Protein AF-A0A150NCV4-F1 (afdb_monomer)

InterPro domains:
  IPR036188 FAD/NAD(P)-binding domain superfamily [G3DSA:3.50.50.60] (1-48)

Solvent-accessible surface area (backbone atoms only — not comparable to full-atom values): 3753 Å² total; per-residue (Å²): 136,83,79,73,86,69,73,68,64,54,97,80,82,49,73,61,49,20,54,88,56,72,46,61,82,48,68,70,55,23,51,52,40,37,51,51,34,50,42,51,53,52,13,61,77,69,77,45,88,59,76,98,62,91,72,84,75,126

Secondary structure (DSSP, 8-state):
-----PPPB-TTS-B--GGGGT----HHHHHHHHHHHHHHHHHHHHTS----S-----

Sequence (58 aa):
MTSTPTARRTSTAIWAAGTVAGVSVHTIITAGDGAKVAINVISELNGERYVDHDVLKK

Radius of gyration: 13.2 Å; Cα contacts (8 Å, |Δi|>4): 46; chains: 1; bounding box: 28×30×41 Å

Mean predicted aligned error: 6.57 Å

Structure (mmCIF, N/CA/C/O backbone):
data_AF-A0A150NCV4-F1
#
_entry.id   AF-A0A150NCV4-F1
#
loop_
_atom_site.group_PDB
_atom_site.id
_atom_site.type_symbol
_atom_site.label_atom_id
_atom_site.label_alt_id
_atom_site.label_comp_id
_atom_site.label_asym_id
_atom_site.label_entity_id
_atom_site.label_seq_id
_atom_site.pdbx_PDB_ins_code
_atom_site.Cartn_x
_atom_site.Cartn_y
_atom_site.Cartn_z
_atom_site.occupancy
_atom_site.B_iso_or_equiv
_atom_site.auth_seq_id
_atom_site.auth_comp_id
_atom_site.auth_asym_id
_atom_site.auth_atom_id
_atom_site.pdbx_PDB_model_num
ATOM 1 N N . MET A 1 1 ? 2.695 24.791 -0.626 1.00 37.44 1 MET A N 1
ATOM 2 C CA . MET A 1 1 ? 2.932 23.896 0.524 1.00 37.44 1 MET A CA 1
ATOM 3 C C . MET A 1 1 ? 2.684 22.489 0.016 1.00 37.44 1 MET A C 1
ATOM 5 O O . MET A 1 1 ? 1.580 22.182 -0.407 1.00 37.44 1 MET A O 1
ATOM 9 N N . THR A 1 2 ? 3.768 21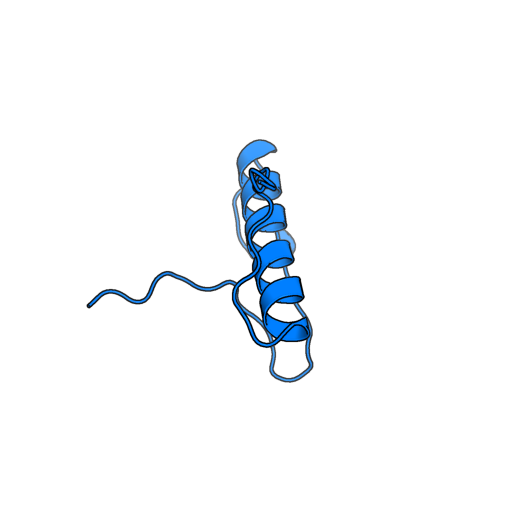.756 -0.190 1.00 33.28 2 THR A N 1
ATOM 10 C CA . THR A 1 2 ? 3.887 20.595 -1.081 1.00 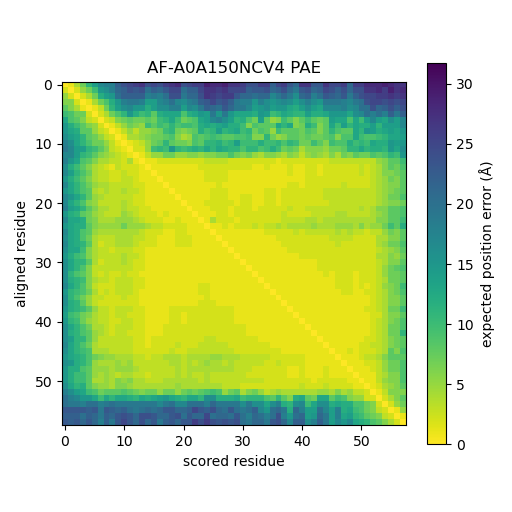33.28 2 THR A CA 1
ATOM 11 C C . THR A 1 2 ? 2.993 19.438 -0.648 1.00 33.28 2 THR A C 1
ATOM 13 O O . THR A 1 2 ? 3.178 18.897 0.439 1.00 33.28 2 THR A O 1
ATOM 16 N N . SER A 1 3 ? 2.044 19.056 -1.507 1.00 36.47 3 SER A N 1
ATOM 17 C CA . SER A 1 3 ? 1.234 17.848 -1.354 1.00 36.47 3 SER A CA 1
ATOM 18 C C . SER A 1 3 ?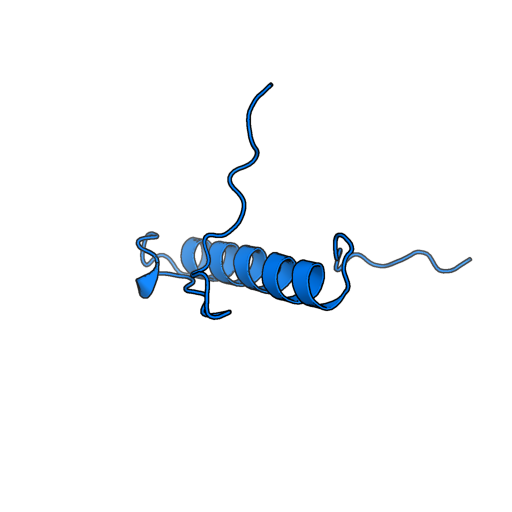 2.155 16.642 -1.195 1.00 36.47 3 SER A C 1
ATOM 20 O O . SER A 1 3 ? 2.851 16.259 -2.138 1.00 36.47 3 SER A O 1
ATOM 22 N N . THR A 1 4 ? 2.177 16.049 -0.005 1.00 43.19 4 THR A N 1
ATOM 23 C CA . THR A 1 4 ? 2.724 14.709 0.195 1.00 43.19 4 THR A CA 1
ATOM 24 C C . THR A 1 4 ? 2.096 13.799 -0.863 1.00 43.19 4 THR A C 1
ATOM 26 O O . THR A 1 4 ? 0.874 13.832 -1.013 1.00 43.19 4 THR A O 1
ATOM 29 N N . PRO A 1 5 ? 2.868 13.031 -1.649 1.00 52.16 5 PRO A N 1
ATOM 30 C CA . PRO A 1 5 ? 2.280 12.156 -2.650 1.00 52.16 5 PRO A CA 1
ATOM 31 C C . PRO A 1 5 ? 1.525 11.031 -1.934 1.00 52.16 5 PRO A C 1
ATOM 33 O O . PRO A 1 5 ? 2.122 10.026 -1.548 1.00 52.16 5 PRO A O 1
ATOM 36 N N . THR A 1 6 ? 0.222 11.208 -1.725 1.00 62.56 6 THR A N 1
ATOM 37 C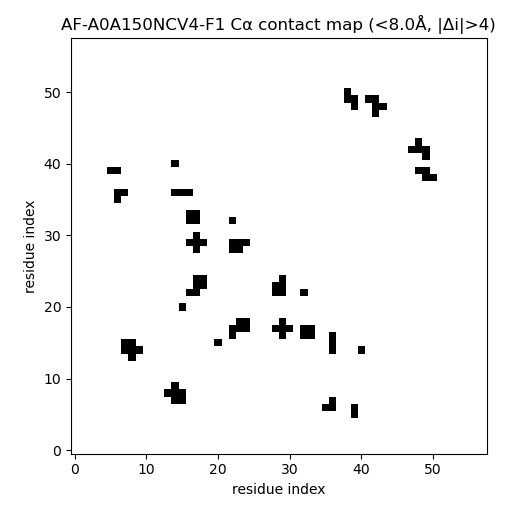 CA . THR A 1 6 ? -0.698 10.178 -1.228 1.00 62.56 6 THR A CA 1
ATOM 38 C C . THR A 1 6 ? -0.699 8.991 -2.195 1.00 62.56 6 THR A C 1
ATOM 40 O O . THR A 1 6 ? -0.459 9.157 -3.394 1.00 62.56 6 THR A O 1
ATOM 43 N N . ALA A 1 7 ? -0.907 7.774 -1.688 1.00 73.50 7 ALA A N 1
ATOM 44 C CA . ALA A 1 7 ? -1.086 6.608 -2.550 1.00 73.50 7 ALA A CA 1
ATOM 45 C C . ALA A 1 7 ? -2.277 6.827 -3.510 1.00 73.50 7 ALA A C 1
ATOM 47 O O . ALA A 1 7 ? -3.280 7.435 -3.136 1.00 73.50 7 ALA A O 1
ATOM 48 N N . ARG A 1 8 ? -2.147 6.385 -4.768 1.00 74.50 8 ARG A N 1
ATOM 49 C CA . ARG A 1 8 ? -3.128 6.654 -5.831 1.00 74.50 8 ARG A CA 1
ATOM 50 C C . ARG A 1 8 ? -4.190 5.550 -5.863 1.00 74.50 8 ARG A C 1
ATOM 52 O O . ARG A 1 8 ? -3.850 4.371 -5.902 1.00 74.50 8 ARG A O 1
ATOM 59 N N . ARG A 1 9 ? -5.465 5.945 -5.902 1.00 80.06 9 ARG A N 1
ATOM 60 C CA . ARG A 1 9 ? -6.635 5.057 -5.978 1.00 80.06 9 ARG A CA 1
ATOM 61 C C . ARG A 1 9 ? -7.572 5.489 -7.102 1.00 80.06 9 ARG A C 1
ATOM 63 O O . ARG A 1 9 ? -7.593 6.658 -7.484 1.00 80.06 9 ARG A O 1
ATOM 70 N N . THR A 1 10 ? -8.367 4.554 -7.607 1.00 82.56 10 THR A N 1
ATOM 71 C CA . THR A 1 10 ? -9.534 4.851 -8.455 1.00 82.56 10 THR A CA 1
ATOM 72 C C . THR A 1 10 ? -10.726 5.367 -7.629 1.00 82.56 10 THR A C 1
ATOM 74 O O . THR A 1 10 ? -10.716 5.321 -6.396 1.00 82.56 10 THR A O 1
ATOM 77 N N . SER A 1 11 ? -11.790 5.834 -8.292 1.00 76.62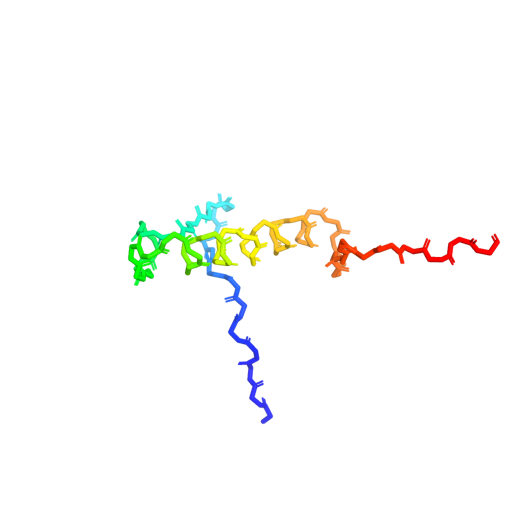 11 SER A N 1
ATOM 78 C CA . SER A 1 11 ? -13.068 6.169 -7.640 1.00 76.62 11 SER A CA 1
ATOM 79 C C . SER A 1 11 ? -13.822 4.940 -7.106 1.00 76.62 11 SER A C 1
ATOM 81 O O . SER A 1 11 ? -14.705 5.094 -6.270 1.00 76.62 11 SER A O 1
ATOM 83 N N . THR A 1 12 ? -13.456 3.727 -7.533 1.00 80.44 12 THR A N 1
ATOM 84 C CA . THR A 1 12 ? -14.141 2.459 -7.207 1.00 80.44 12 THR A CA 1
ATOM 85 C C . THR A 1 12 ? -13.442 1.670 -6.091 1.00 80.44 12 THR A C 1
ATOM 87 O O . THR A 1 12 ? -13.526 0.451 -6.043 1.00 80.44 12 THR A O 1
ATOM 90 N N . ALA A 1 13 ? -12.711 2.332 -5.194 1.00 84.81 13 ALA A N 1
ATOM 91 C CA . ALA A 1 13 ? -11.986 1.674 -4.098 1.00 84.81 13 ALA A CA 1
ATOM 92 C C . ALA A 1 13 ? -10.913 0.641 -4.515 1.00 84.81 13 ALA A C 1
ATOM 94 O O . ALA A 1 13 ? -10.527 -0.212 -3.720 1.00 84.81 13 ALA A O 1
ATOM 95 N N . ILE A 1 14 ? -10.374 0.743 -5.737 1.00 93.50 14 ILE A N 1
ATOM 96 C CA . ILE A 1 14 ? -9.289 -0.128 -6.223 1.00 93.50 14 ILE A CA 1
ATOM 97 C C . ILE A 1 14 ? -7.938 0.574 -6.067 1.00 93.50 14 ILE A C 1
ATOM 99 O O . ILE A 1 14 ? -7.768 1.706 -6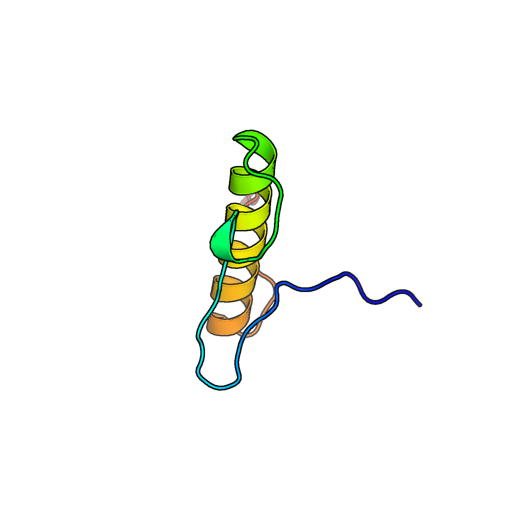.536 1.00 93.50 14 ILE A O 1
ATOM 103 N N . TRP A 1 15 ? -6.982 -0.138 -5.469 1.00 95.00 15 TRP A N 1
ATOM 104 C CA . TRP A 1 15 ? -5.610 0.299 -5.214 1.00 95.00 15 TRP A CA 1
ATOM 105 C C . TRP A 1 15 ? -4.600 -0.554 -5.986 1.00 95.00 15 TRP A C 1
ATOM 107 O O . TRP A 1 15 ? -4.842 -1.729 -6.252 1.00 95.00 15 TRP A O 1
ATOM 117 N N . ALA A 1 16 ? -3.449 0.034 -6.306 1.00 95.56 16 ALA A N 1
ATOM 118 C CA . ALA A 1 16 ? -2.303 -0.659 -6.885 1.00 95.56 16 ALA A CA 1
ATOM 119 C C . ALA A 1 16 ? -1.051 -0.333 -6.064 1.00 95.56 16 ALA A C 1
ATOM 121 O O . ALA A 1 16 ? -0.909 0.796 -5.596 1.00 95.56 16 ALA A O 1
ATOM 122 N N . ALA A 1 17 ? -0.154 -1.308 -5.914 1.00 96.50 17 ALA A N 1
ATOM 123 C CA . ALA A 1 17 ? 1.116 -1.152 -5.213 1.00 96.50 17 ALA A CA 1
ATOM 124 C C . ALA A 1 17 ? 2.224 -1.959 -5.896 1.00 96.50 17 ALA A C 1
ATOM 126 O O . ALA A 1 17 ? 1.955 -2.962 -6.557 1.00 96.50 17 ALA A O 1
ATOM 127 N N . GLY A 1 18 ? 3.477 -1.566 -5.705 1.00 96.56 18 GLY A N 1
ATOM 128 C CA . GLY A 1 18 ? 4.617 -2.282 -6.258 1.00 96.56 18 GLY A CA 1
ATOM 129 C C . GLY A 1 18 ? 4.738 -2.113 -7.770 1.00 96.56 18 GLY A C 1
ATOM 130 O O . GLY A 1 18 ? 4.319 -1.113 -8.353 1.00 96.56 18 GLY A O 1
ATOM 131 N N . THR A 1 19 ? 5.317 -3.106 -8.439 1.00 97.19 19 THR A N 1
ATOM 132 C CA . THR A 1 19 ? 5.601 -3.034 -9.880 1.00 97.19 19 THR A CA 1
ATOM 133 C C . THR A 1 19 ? 4.369 -2.715 -10.731 1.00 97.19 19 THR A C 1
ATOM 135 O O . THR A 1 19 ? 4.474 -1.932 -11.671 1.00 97.19 19 THR A O 1
ATOM 138 N N . VAL A 1 20 ? 3.184 -3.235 -10.380 1.00 96.25 20 VAL A N 1
ATOM 139 C CA . VAL A 1 20 ? 1.935 -2.937 -11.111 1.00 96.25 20 VAL A CA 1
ATOM 140 C C . VAL A 1 20 ? 1.513 -1.464 -10.994 1.00 96.25 20 VAL A C 1
ATOM 142 O O . VAL A 1 20 ? 0.807 -0.955 -11.859 1.00 96.25 20 VAL A O 1
ATOM 145 N N . ALA A 1 21 ? 1.986 -0.752 -9.967 1.00 94.94 21 ALA A N 1
ATOM 146 C CA . ALA A 1 21 ? 1.791 0.686 -9.785 1.00 94.94 21 ALA A CA 1
ATOM 147 C C . ALA A 1 21 ? 2.901 1.546 -10.424 1.00 94.94 21 ALA A C 1
ATOM 149 O O . ALA A 1 21 ? 2.879 2.770 -10.296 1.00 94.94 21 ALA A O 1
ATOM 150 N N . GLY A 1 22 ? 3.865 0.930 -11.116 1.00 95.81 22 GLY A N 1
ATOM 151 C CA . GLY A 1 22 ? 4.946 1.627 -11.813 1.00 95.81 22 GLY A CA 1
ATOM 152 C C . GLY A 1 22 ? 6.176 1.939 -10.957 1.00 95.81 22 GLY A C 1
ATOM 153 O O . GLY A 1 22 ? 7.018 2.726 -11.390 1.00 95.81 22 GLY A O 1
ATOM 154 N N . VAL A 1 23 ? 6.317 1.343 -9.764 1.00 95.88 23 VAL A N 1
ATOM 155 C CA . VAL A 1 23 ? 7.568 1.454 -8.993 1.00 95.88 23 VAL A CA 1
ATOM 156 C C . VAL A 1 23 ? 8.601 0.407 -9.423 1.00 95.88 23 VAL A C 1
ATOM 158 O O . VAL A 1 23 ? 8.279 -0.620 -10.021 1.00 95.88 23 VAL A O 1
ATOM 161 N N . SER A 1 24 ? 9.872 0.673 -9.113 1.00 97.06 24 SER A N 1
ATOM 162 C CA . SER A 1 24 ? 10.979 -0.228 -9.435 1.00 97.06 24 SER A CA 1
ATOM 163 C C . SER A 1 24 ? 10.824 -1.602 -8.765 1.00 97.06 24 SER A C 1
ATOM 165 O O . SER A 1 24 ? 10.410 -1.701 -7.610 1.00 97.06 24 SER A O 1
ATOM 167 N N . VA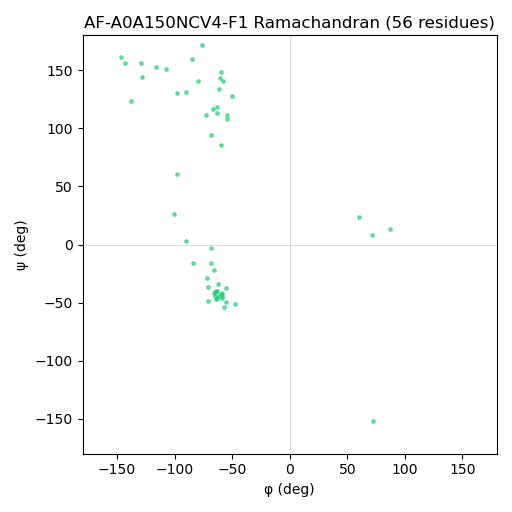L A 1 25 ? 11.230 -2.659 -9.472 1.00 96.94 25 VAL A N 1
ATOM 168 C CA . VAL A 1 25 ? 11.095 -4.075 -9.066 1.00 96.94 25 VAL A CA 1
ATOM 169 C C . VAL A 1 25 ? 11.968 -4.487 -7.875 1.00 96.94 25 VAL A C 1
ATOM 171 O O . VAL A 1 25 ? 11.912 -5.632 -7.437 1.00 96.94 25 VAL A O 1
ATOM 174 N N . HIS A 1 26 ? 12.796 -3.583 -7.347 1.00 98.44 26 HIS A N 1
ATOM 175 C CA . HIS A 1 26 ? 13.646 -3.883 -6.199 1.00 98.44 26 HIS A CA 1
ATOM 176 C C . HIS A 1 26 ? 12.790 -4.248 -4.990 1.00 98.44 26 HIS A C 1
ATOM 178 O O . HIS A 1 26 ? 11.858 -3.519 -4.641 1.00 98.44 26 HIS A O 1
ATOM 184 N N . THR A 1 27 ? 13.170 -5.331 -4.311 1.00 98.25 27 THR A N 1
ATOM 185 C CA . THR A 1 27 ? 12.428 -5.900 -3.182 1.00 98.25 27 THR A CA 1
ATOM 186 C C . THR A 1 27 ? 12.019 -4.839 -2.168 1.00 98.25 27 THR A C 1
ATOM 188 O O . THR A 1 27 ? 10.842 -4.716 -1.846 1.00 98.25 27 THR A O 1
ATOM 191 N N . ILE A 1 28 ? 12.968 -4.014 -1.715 1.00 98.19 28 ILE A N 1
ATOM 192 C CA . ILE A 1 28 ? 12.690 -3.016 -0.678 1.00 98.19 28 ILE A CA 1
ATOM 193 C C . ILE A 1 28 ? 11.839 -1.843 -1.185 1.00 98.19 28 ILE A C 1
ATOM 195 O O . ILE A 1 28 ? 11.056 -1.280 -0.426 1.00 98.19 28 ILE A O 1
ATOM 199 N N . ILE A 1 29 ? 11.937 -1.503 -2.474 1.00 97.81 29 ILE A N 1
ATOM 200 C CA . ILE A 1 29 ? 11.129 -0.440 -3.086 1.00 97.81 29 ILE A CA 1
ATOM 201 C C . ILE A 1 29 ? 9.677 -0.900 -3.190 1.00 97.81 29 ILE A C 1
ATOM 203 O O . ILE A 1 29 ? 8.769 -0.198 -2.755 1.00 97.81 29 ILE A O 1
ATOM 207 N N . THR A 1 30 ? 9.464 -2.104 -3.718 1.00 97.88 30 THR A N 1
ATOM 208 C CA . THR A 1 30 ? 8.126 -2.689 -3.840 1.00 97.88 30 THR A CA 1
ATOM 209 C C . THR A 1 30 ? 7.495 -2.930 -2.465 1.00 97.88 30 THR A C 1
ATOM 211 O O . THR A 1 30 ? 6.318 -2.628 -2.280 1.00 97.88 30 THR A O 1
ATOM 214 N N . ALA A 1 31 ? 8.271 -3.386 -1.476 1.00 98.25 31 ALA A N 1
ATOM 215 C CA . ALA A 1 31 ? 7.791 -3.547 -0.104 1.00 98.25 31 ALA A CA 1
ATOM 216 C C . ALA A 1 31 ? 7.378 -2.208 0.534 1.00 98.25 31 ALA A C 1
ATOM 218 O O . ALA A 1 31 ? 6.295 -2.110 1.112 1.00 98.25 31 ALA A O 1
ATOM 219 N N . GLY A 1 32 ? 8.203 -1.165 0.395 1.00 97.44 32 GLY A N 1
ATOM 220 C CA . GLY A 1 32 ? 7.897 0.166 0.924 1.00 97.44 32 GLY A CA 1
ATOM 221 C C . GLY A 1 32 ? 6.660 0.799 0.282 1.00 97.44 32 GLY A C 1
ATOM 222 O O . GLY A 1 32 ? 5.832 1.385 0.981 1.00 97.44 32 GLY A O 1
ATOM 223 N N . ASP A 1 33 ? 6.490 0.642 -1.034 1.00 97.88 33 ASP A N 1
ATOM 224 C CA . ASP A 1 33 ? 5.292 1.112 -1.736 1.00 97.88 33 ASP A CA 1
ATOM 225 C C . ASP A 1 33 ? 4.033 0.341 -1.300 1.00 97.88 33 ASP A C 1
ATOM 227 O O . ASP A 1 33 ? 3.006 0.953 -1.004 1.00 97.88 33 ASP A O 1
ATOM 231 N N . GLY A 1 34 ? 4.137 -0.983 -1.138 1.00 97.44 34 GLY A N 1
ATOM 232 C CA . GLY A 1 34 ? 3.081 -1.823 -0.562 1.00 97.44 34 GLY A CA 1
ATOM 233 C C . GLY A 1 34 ? 2.630 -1.353 0.820 1.00 97.44 34 GLY A C 1
ATOM 234 O O . GLY A 1 34 ? 1.436 -1.147 1.042 1.00 97.44 34 GLY A O 1
ATOM 235 N N . ALA A 1 35 ? 3.577 -1.107 1.729 1.00 97.31 35 ALA A N 1
ATOM 236 C CA . ALA A 1 35 ? 3.282 -0.605 3.071 1.00 97.31 35 ALA A CA 1
ATOM 237 C C . ALA A 1 35 ? 2.600 0.772 3.034 1.00 97.31 35 ALA A C 1
ATOM 239 O O . ALA A 1 35 ? 1.593 0.998 3.707 1.00 97.31 35 ALA A O 1
ATOM 240 N N . LYS A 1 36 ? 3.096 1.689 2.193 1.00 95.81 36 LYS A N 1
ATOM 241 C CA . LYS A 1 36 ? 2.485 3.008 1.995 1.00 95.81 36 LYS A CA 1
ATOM 242 C C . LYS A 1 36 ? 1.041 2.893 1.505 1.00 95.81 36 LYS A C 1
ATOM 244 O O . LYS A 1 36 ? 0.174 3.601 2.018 1.00 95.81 36 LYS A O 1
ATOM 249 N N . VAL A 1 37 ? 0.768 2.043 0.515 1.00 96.50 37 VAL A N 1
ATOM 250 C CA . VAL A 1 37 ? -0.590 1.838 -0.011 1.00 96.50 37 VAL A CA 1
ATOM 251 C C . VAL A 1 37 ? -1.497 1.247 1.066 1.00 96.50 37 VAL A C 1
ATOM 253 O O . VAL A 1 37 ? -2.570 1.796 1.300 1.00 96.50 37 VAL A O 1
ATOM 256 N N . ALA A 1 38 ? -1.049 0.219 1.790 1.00 96.19 38 ALA A N 1
ATOM 257 C CA . ALA A 1 38 ? -1.824 -0.411 2.860 1.00 96.19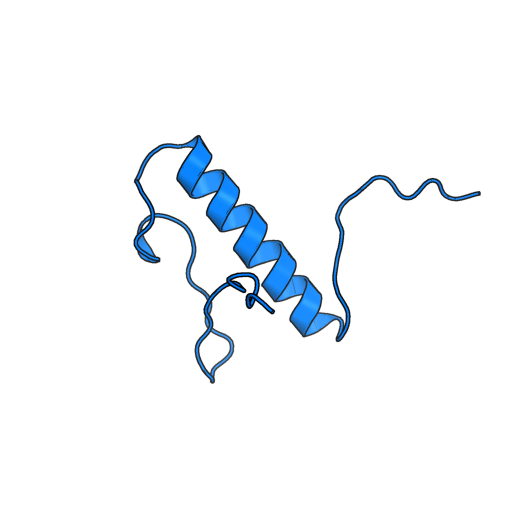 38 ALA A CA 1
ATOM 258 C C . ALA A 1 38 ? -2.2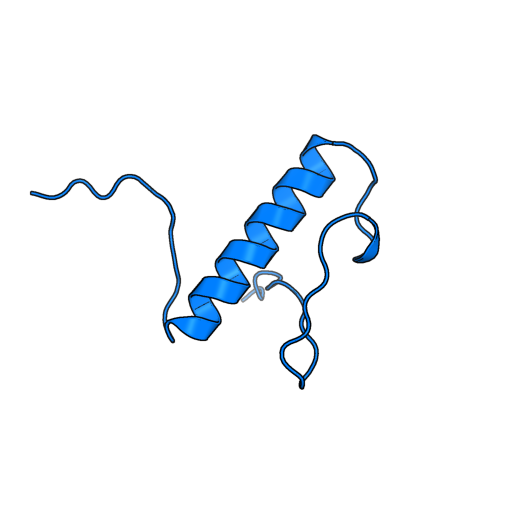20 0.576 3.974 1.00 96.19 38 ALA A C 1
ATOM 260 O O . ALA A 1 38 ? -3.382 0.619 4.373 1.00 96.19 38 ALA A O 1
ATOM 261 N N . ILE A 1 39 ? -1.296 1.437 4.419 1.00 95.56 39 ILE A N 1
ATOM 262 C CA . ILE A 1 39 ? -1.597 2.482 5.411 1.00 95.56 39 ILE A CA 1
ATOM 263 C C . ILE A 1 39 ? -2.693 3.423 4.904 1.00 95.56 39 ILE A C 1
ATOM 265 O O . ILE A 1 39 ? -3.583 3.792 5.668 1.00 95.56 39 ILE A O 1
ATOM 269 N N . ASN A 1 40 ? -2.660 3.811 3.626 1.00 94.12 40 ASN A N 1
ATOM 270 C CA . ASN A 1 40 ? -3.678 4.695 3.054 1.00 94.12 40 ASN A CA 1
ATOM 271 C C . ASN A 1 40 ? -5.035 3.996 2.893 1.00 94.12 40 ASN A C 1
ATOM 273 O O . ASN A 1 40 ? -6.054 4.629 3.151 1.00 94.12 40 ASN A O 1
ATOM 277 N N . VAL A 1 41 ? -5.053 2.704 2.544 1.00 94.56 41 VAL A N 1
ATOM 278 C CA . VAL A 1 41 ? -6.279 1.888 2.528 1.00 94.56 41 VAL A CA 1
ATOM 279 C C . VAL A 1 41 ? -6.933 1.900 3.909 1.00 94.56 41 VAL A C 1
ATOM 281 O O . VAL A 1 41 ? -8.099 2.260 4.029 1.00 94.56 41 VAL A O 1
ATOM 284 N N . ILE A 1 42 ? -6.180 1.557 4.959 1.00 94.88 42 ILE A N 1
ATOM 285 C CA . ILE A 1 42 ? -6.705 1.502 6.332 1.00 94.88 42 ILE A CA 1
ATOM 286 C C . ILE A 1 42 ? -7.123 2.897 6.806 1.00 94.88 42 ILE A C 1
ATOM 288 O O . ILE A 1 42 ? -8.177 3.050 7.416 1.00 94.88 42 ILE A O 1
ATOM 292 N N . SER A 1 43 ? -6.333 3.923 6.484 1.00 93.62 43 SER A N 1
ATOM 293 C CA . SER A 1 43 ? -6.670 5.303 6.843 1.00 93.62 43 SER A CA 1
ATOM 294 C C . SER A 1 43 ? -8.003 5.742 6.233 1.00 93.62 43 SER A C 1
ATOM 296 O O . SER A 1 43 ? -8.818 6.372 6.900 1.00 93.62 43 SER A O 1
ATOM 298 N N . GLU A 1 44 ? -8.249 5.391 4.967 1.00 92.88 44 GLU A N 1
ATOM 299 C CA . GLU A 1 44 ? -9.523 5.695 4.319 1.00 92.88 44 GLU A CA 1
ATOM 300 C C . GLU A 1 44 ? -10.685 4.946 4.982 1.00 92.88 44 GLU A C 1
ATOM 302 O O . GLU A 1 44 ? -11.718 5.552 5.257 1.00 92.88 44 GLU A O 1
ATOM 307 N N . LEU A 1 45 ? -10.509 3.654 5.283 1.00 93.44 45 LEU A N 1
ATOM 308 C CA . LEU A 1 45 ? -11.537 2.837 5.937 1.00 93.44 45 LEU A CA 1
ATOM 309 C C . LEU A 1 45 ? -11.891 3.346 7.343 1.00 93.44 45 LEU A C 1
ATOM 311 O O . LEU A 1 45 ? -13.053 3.271 7.737 1.00 93.44 45 LEU A O 1
ATOM 315 N N . ASN A 1 46 ? -10.917 3.886 8.077 1.00 93.81 46 ASN A N 1
ATOM 316 C CA . ASN A 1 46 ? -11.119 4.412 9.428 1.00 93.81 46 ASN A CA 1
ATOM 317 C C . ASN A 1 46 ? -11.643 5.858 9.447 1.00 93.81 46 ASN A C 1
ATOM 319 O O . ASN A 1 46 ? -12.099 6.328 10.486 1.00 93.81 46 ASN A O 1
ATOM 323 N N . GLY A 1 47 ? -11.553 6.587 8.330 1.00 93.81 47 GLY A N 1
ATOM 324 C CA . GLY A 1 47 ? -11.851 8.023 8.282 1.00 93.81 47 GLY A CA 1
ATOM 325 C C . GLY A 1 47 ? -10.802 8.907 8.975 1.00 93.81 47 GLY A C 1
ATOM 326 O O . GLY A 1 47 ? -11.008 10.112 9.109 1.00 93.81 47 GLY A O 1
ATOM 327 N N . GLU A 1 48 ? -9.668 8.339 9.386 1.00 93.12 48 GLU A N 1
ATOM 328 C CA . GLU A 1 48 ? -8.561 9.037 10.038 1.00 93.12 48 GLU A CA 1
ATOM 329 C C . GLU A 1 48 ? -7.213 8.421 9.652 1.00 93.12 48 GLU A C 1
ATOM 331 O O . GLU A 1 48 ? -7.131 7.287 9.189 1.00 93.12 48 GLU A O 1
ATOM 336 N N . ARG A 1 49 ? -6.120 9.165 9.845 1.00 90.31 49 ARG A N 1
ATOM 337 C CA . ARG A 1 49 ? -4.781 8.672 9.506 1.00 90.31 49 ARG A CA 1
ATOM 338 C C . ARG A 1 49 ? -4.385 7.502 10.412 1.00 90.31 49 ARG A C 1
ATOM 340 O O . ARG A 1 49 ? -4.153 7.696 11.601 1.00 90.31 49 ARG A O 1
ATOM 347 N N . TYR A 1 50 ? -4.182 6.332 9.817 1.00 92.38 50 TYR A N 1
ATOM 348 C CA . TYR A 1 50 ? -3.639 5.157 10.490 1.00 92.38 50 TYR A CA 1
ATOM 349 C C . TYR A 1 50 ? -2.111 5.241 10.629 1.00 92.38 50 TYR A C 1
ATOM 351 O O . TYR A 1 50 ? -1.407 5.693 9.720 1.00 92.38 50 TYR A O 1
ATOM 359 N N . VAL A 1 51 ? -1.591 4.801 11.776 1.00 91.44 51 VAL A N 1
ATOM 360 C CA . VAL A 1 51 ? -0.157 4.702 12.072 1.00 91.44 51 VAL A CA 1
ATOM 361 C C . VAL A 1 51 ? 0.084 3.386 12.803 1.00 91.44 51 VAL A C 1
ATOM 363 O O . VAL A 1 51 ? -0.506 3.162 13.855 1.00 91.44 51 VAL A O 1
ATOM 366 N N . ASP A 1 52 ? 0.966 2.548 12.261 1.00 90.44 52 ASP A N 1
ATOM 367 C CA . ASP A 1 52 ? 1.361 1.266 12.858 1.00 90.44 52 ASP A CA 1
ATOM 368 C C . ASP A 1 52 ? 2.675 1.422 13.632 1.00 90.44 52 ASP A C 1
ATOM 370 O O . ASP A 1 52 ? 3.724 0.895 13.271 1.00 90.44 52 ASP A O 1
ATOM 374 N N . HIS A 1 53 ? 2.646 2.293 14.637 1.00 88.12 53 HIS A N 1
ATOM 375 C CA . HIS A 1 53 ? 3.732 2.431 15.601 1.00 88.12 53 HIS A CA 1
ATOM 376 C C . HIS A 1 53 ? 3.264 1.837 16.923 1.00 88.12 53 HIS A C 1
ATOM 378 O O . HIS A 1 53 ? 2.076 1.927 17.246 1.00 88.12 53 HIS A O 1
ATOM 384 N N . ASP A 1 54 ? 4.199 1.323 17.721 1.00 80.56 54 ASP A N 1
ATOM 385 C CA . ASP A 1 54 ? 3.917 0.988 19.111 1.00 80.56 54 ASP A CA 1
ATOM 386 C C . ASP A 1 54 ? 3.337 2.220 19.811 1.00 80.56 54 ASP A C 1
ATOM 388 O O . ASP A 1 54 ? 4.015 3.217 20.079 1.00 80.56 54 ASP A O 1
ATOM 392 N N . VAL A 1 55 ? 2.041 2.165 20.095 1.00 68.06 55 VAL A N 1
ATOM 393 C CA . VAL A 1 55 ? 1.408 3.115 20.994 1.00 68.06 55 VAL A CA 1
ATOM 394 C C . VAL A 1 55 ? 1.884 2.740 22.384 1.00 68.06 55 VAL A C 1
ATOM 396 O O . VAL A 1 55 ? 1.514 1.690 22.908 1.00 68.06 55 VAL A O 1
ATOM 399 N N . LEU A 1 56 ? 2.699 3.607 22.985 1.00 55.81 56 LEU A N 1
ATOM 400 C CA . LEU A 1 56 ? 2.947 3.605 24.423 1.00 55.81 56 LEU A CA 1
ATOM 401 C C . LEU A 1 56 ? 1.591 3.828 25.110 1.00 55.81 56 LEU A C 1
ATOM 403 O O . LEU A 1 56 ? 1.181 4.958 25.378 1.00 55.81 56 LEU A O 1
ATOM 407 N N . LYS A 1 57 ? 0.845 2.738 25.315 1.00 57.78 57 LYS A N 1
ATOM 408 C CA . LYS A 1 57 ? -0.340 2.722 26.163 1.00 57.78 57 LYS A CA 1
ATOM 409 C C . LYS A 1 57 ? 0.163 3.041 27.568 1.00 57.78 57 LYS A C 1
ATOM 411 O O . LYS A 1 57 ? 0.976 2.290 28.104 1.00 57.78 57 LYS A O 1
ATOM 416 N N . LYS A 1 58 ? -0.231 4.202 28.093 1.00 56.34 58 LYS A N 1
ATOM 417 C CA . LYS A 1 58 ? -0.049 4.520 29.512 1.00 56.34 58 LYS A CA 1
ATOM 418 C C . LYS A 1 58 ? -0.923 3.613 30.364 1.00 56.34 58 LYS A C 1
ATOM 420 O O . LYS A 1 58 ? -2.033 3.279 29.889 1.00 56.34 58 LYS A O 1
#

Organism: Geobacillus stearothermophilus (NCBI:txid1422)

Foldseek 3Di:
DDPDPQQDDDPVLDHDFAVVSPWDNDPVGRVVRVVRRVQNSVCVVVVHRDDPDPDPDD

pLDDT: mean 85.3, std 17.7, range [33.28, 98.44]